Protein AF-A0A7H8HE01-F1 (afdb_monomer_lite)

pLDDT: mean 77.49, std 19.47, range [33.34, 96.06]

Foldseek 3Di:
DDDDDPPCPPPPDDQPPPDLWDWDDDPVWTWIWHADPVVRKIKIWTQALVDAPPVSPGGTDMAIAHCDLPDPRDD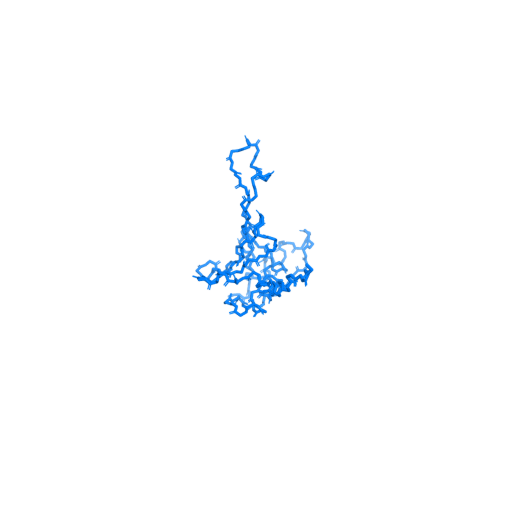LPVLQVSQVVSVVVVGDHDDRHDDDPPDVVCSVVVVVVVVVVD

Radius of gyration: 19.96 Å; chains: 1; bounding box: 54×37×64 Å

Structure (mmCIF, N/CA/C/O backbone):
data_AF-A0A7H8HE01-F1
#
_entry.id   AF-A0A7H8HE01-F1
#
loop_
_atom_site.group_PDB
_atom_site.id
_atom_site.type_symbol
_atom_site.label_atom_id
_atom_site.label_alt_id
_atom_site.label_comp_id
_atom_site.label_asym_id
_atom_site.label_entity_id
_atom_site.label_seq_id
_atom_site.pdbx_PDB_ins_code
_atom_site.Cartn_x
_atom_site.Cartn_y
_atom_site.Cartn_z
_atom_site.occupancy
_atom_site.B_iso_or_equiv
_atom_site.auth_seq_id
_atom_site.auth_comp_id
_atom_site.auth_asym_id
_atom_site.auth_atom_id
_atom_site.pdbx_PDB_model_num
ATOM 1 N N . MET A 1 1 ? -31.682 -23.340 40.918 1.00 36.28 1 MET A N 1
ATOM 2 C CA . MET A 1 1 ? -31.267 -24.336 39.910 1.00 36.28 1 MET A CA 1
ATOM 3 C C . MET A 1 1 ? -31.553 -23.692 38.560 1.00 36.28 1 MET A C 1
ATOM 5 O O . MET A 1 1 ? -32.718 -23.498 38.263 1.00 36.28 1 MET A O 1
ATOM 9 N N . THR A 1 2 ? -30.578 -22.937 38.033 1.00 34.09 2 THR A N 1
ATOM 10 C CA . THR A 1 2 ? -29.663 -23.327 36.921 1.00 34.09 2 THR A CA 1
ATOM 11 C C . THR A 1 2 ? -30.389 -23.329 35.576 1.00 34.09 2 THR A C 1
ATOM 13 O O . THR A 1 2 ? -31.384 -24.024 35.465 1.00 34.09 2 THR A O 1
ATOM 16 N N . ALA A 1 3 ? -29.956 -22.650 34.519 1.00 33.34 3 ALA A N 1
ATOM 17 C CA . ALA A 1 3 ? -28.895 -21.676 34.296 1.00 33.34 3 ALA A CA 1
ATOM 18 C C . ALA A 1 3 ? -29.248 -20.933 32.988 1.00 33.34 3 ALA A C 1
ATOM 20 O O . ALA A 1 3 ? -30.027 -21.431 32.181 1.00 33.34 3 ALA A O 1
ATOM 21 N N . VAL A 1 4 ? -28.691 -19.735 32.861 1.00 44.31 4 VAL A N 1
ATOM 22 C CA . VAL A 1 4 ? -28.495 -18.936 31.647 1.00 44.31 4 VAL A CA 1
ATOM 23 C C . VAL A 1 4 ? -28.088 -19.767 30.423 1.00 44.31 4 VAL A C 1
ATOM 25 O O . VAL A 1 4 ? -27.186 -20.594 30.518 1.00 44.31 4 VAL A O 1
ATOM 28 N N . GLU A 1 5 ? -28.702 -19.480 29.278 1.00 41.84 5 GLU A N 1
ATOM 29 C CA . GLU A 1 5 ? -28.135 -19.772 27.959 1.00 41.84 5 GLU A CA 1
ATOM 30 C C . GLU A 1 5 ? -28.032 -18.440 27.210 1.00 41.84 5 GLU A C 1
ATOM 32 O O . GLU A 1 5 ? -28.936 -18.009 26.495 1.00 41.84 5 GLU A O 1
ATOM 37 N N . ASP A 1 6 ? -26.930 -17.747 27.498 1.00 43.81 6 ASP A N 1
ATOM 38 C CA . ASP A 1 6 ? -26.328 -16.733 26.646 1.00 43.81 6 ASP A CA 1
ATOM 39 C C . ASP A 1 6 ? -25.910 -17.407 25.329 1.00 43.81 6 ASP A C 1
ATOM 41 O O . ASP A 1 6 ? -24.876 -18.074 25.278 1.00 43.81 6 ASP A O 1
ATOM 45 N N . ASP A 1 7 ? -26.690 -17.241 24.259 1.00 39.00 7 ASP A N 1
ATOM 46 C CA . ASP A 1 7 ? -26.149 -17.379 22.903 1.00 39.00 7 ASP A CA 1
ATOM 47 C C . ASP A 1 7 ? -25.670 -15.995 22.459 1.00 39.00 7 ASP A C 1
ATOM 49 O O . ASP A 1 7 ? -26.330 -15.244 21.739 1.00 39.00 7 ASP A O 1
ATOM 53 N N . ASP A 1 8 ? -24.513 -15.642 23.016 1.00 35.75 8 ASP A N 1
ATOM 54 C CA . ASP A 1 8 ? -23.621 -14.596 22.541 1.00 35.75 8 ASP A CA 1
ATOM 55 C C . ASP A 1 8 ? -23.105 -15.039 21.166 1.00 35.75 8 ASP A C 1
ATOM 57 O O . ASP A 1 8 ? -22.010 -15.588 21.008 1.00 35.75 8 ASP A O 1
ATOM 61 N N . THR A 1 9 ? -23.943 -14.870 20.139 1.00 39.41 9 THR A N 1
ATOM 62 C CA . THR A 1 9 ? -23.479 -14.924 18.760 1.00 39.41 9 THR A CA 1
ATOM 63 C C . THR A 1 9 ? -22.665 -13.653 18.532 1.00 39.41 9 THR A C 1
ATOM 65 O O . THR A 1 9 ? -23.171 -12.641 18.045 1.00 39.41 9 THR A O 1
ATOM 68 N N . LEU A 1 10 ? -21.397 -13.709 18.951 1.00 34.50 10 LEU A N 1
ATOM 69 C CA . LEU A 1 10 ? -20.363 -12.711 18.721 1.00 34.50 10 LEU A CA 1
ATOM 70 C C . LEU A 1 10 ? -20.445 -12.246 17.269 1.00 34.50 10 LEU A C 1
ATOM 72 O O . LEU A 1 10 ? -19.985 -12.921 16.340 1.00 34.50 10 LEU A O 1
ATOM 76 N N . ALA A 1 11 ? -21.052 -11.075 17.088 1.00 33.59 11 ALA A N 1
ATOM 77 C CA . ALA A 1 11 ? -20.992 -10.308 15.867 1.00 33.59 11 ALA A CA 1
ATOM 78 C C . ALA A 1 11 ? -19.509 -10.061 15.585 1.00 33.59 11 ALA A C 1
ATOM 80 O O . ALA A 1 11 ? -18.886 -9.161 16.144 1.00 33.59 11 ALA A O 1
ATOM 81 N N . THR A 1 12 ? -18.935 -10.926 14.749 1.00 39.25 12 THR A N 1
ATOM 82 C CA . THR A 1 12 ? -17.607 -10.756 14.172 1.00 39.25 12 THR A CA 1
ATOM 83 C C . THR A 1 12 ? -17.584 -9.355 13.577 1.00 39.25 12 THR A C 1
ATOM 85 O O . THR A 1 12 ? -18.407 -9.059 12.710 1.00 39.25 12 THR A O 1
ATOM 88 N N . GLY A 1 13 ? -16.720 -8.509 14.149 1.00 35.81 13 GLY A N 1
ATOM 89 C CA . GLY A 1 13 ? -16.659 -7.055 14.012 1.00 35.81 13 GLY A CA 1
ATOM 90 C C . GLY A 1 13 ? -17.399 -6.511 12.800 1.00 35.81 13 GLY A C 1
ATOM 91 O O . GLY A 1 13 ? -16.954 -6.671 11.663 1.00 35.81 13 GLY A O 1
ATOM 92 N N . ALA A 1 14 ? -18.537 -5.867 13.063 1.00 38.09 14 ALA A N 1
ATOM 93 C CA . ALA A 1 14 ? -19.281 -5.111 12.074 1.00 38.09 14 ALA A CA 1
ATOM 94 C C . ALA A 1 14 ? -18.306 -4.182 11.343 1.00 38.09 14 ALA A C 1
ATOM 96 O O . ALA A 1 14 ? -17.806 -3.210 11.910 1.00 38.09 14 ALA A O 1
ATOM 97 N N . ALA A 1 15 ? -18.010 -4.525 10.090 1.00 46.41 15 ALA A N 1
ATOM 98 C CA . ALA A 1 15 ? -17.150 -3.758 9.216 1.00 46.41 15 ALA A CA 1
ATOM 99 C C . ALA A 1 15 ? -17.745 -2.352 9.059 1.00 46.41 15 ALA A C 1
ATOM 101 O O . ALA A 1 15 ? -18.631 -2.126 8.231 1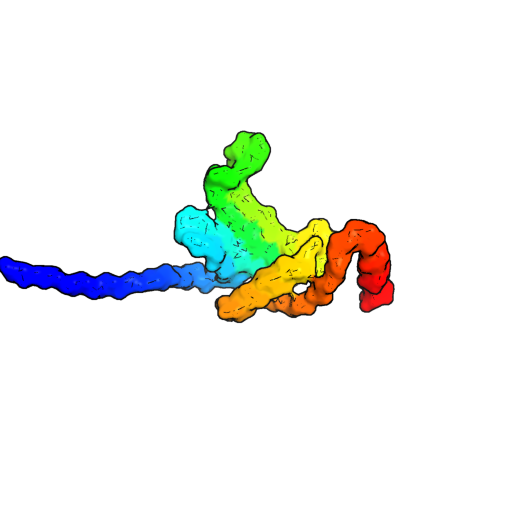.00 46.41 15 ALA A O 1
ATOM 102 N N . MET A 1 16 ? -17.270 -1.406 9.872 1.00 41.91 16 MET A N 1
ATOM 103 C CA . MET A 1 16 ? -17.539 0.027 9.764 1.00 41.91 16 MET A CA 1
ATOM 104 C C . MET A 1 16 ? -16.934 0.539 8.451 1.00 41.91 16 MET A C 1
ATOM 106 O O . MET A 1 16 ? -15.901 1.199 8.434 1.00 41.91 16 MET A O 1
ATOM 110 N N . THR A 1 17 ? -17.535 0.186 7.315 1.00 52.81 17 THR A N 1
ATOM 111 C CA . THR A 1 17 ? -16.991 0.499 5.990 1.00 52.81 17 THR A CA 1
ATOM 112 C C . THR A 1 17 ? -17.783 1.618 5.339 1.00 52.81 17 THR A C 1
ATOM 114 O O . THR A 1 17 ? -18.378 1.460 4.279 1.00 52.81 17 THR A O 1
ATOM 117 N N . THR A 1 18 ? -17.751 2.788 5.972 1.00 55.56 18 THR A N 1
ATOM 118 C CA . THR A 1 18 ? -18.314 4.037 5.431 1.00 55.56 18 THR A CA 1
ATOM 119 C C . THR A 1 18 ? -17.301 4.793 4.552 1.00 55.56 18 THR A C 1
ATOM 121 O O . THR A 1 18 ? -17.407 6.002 4.374 1.00 55.56 18 THR A O 1
ATOM 124 N N . GLY A 1 19 ? -16.288 4.104 4.008 1.00 65.06 19 GLY A N 1
ATOM 125 C CA . GLY A 1 19 ? -15.256 4.692 3.147 1.00 65.06 19 GLY A CA 1
ATOM 126 C C . GLY A 1 19 ? -14.605 3.691 2.183 1.00 65.06 19 GLY A C 1
ATOM 127 O O . GLY A 1 19 ? -14.763 2.471 2.317 1.00 65.06 19 GLY A O 1
ATOM 128 N N . ASN A 1 20 ? -13.863 4.210 1.195 1.00 86.00 20 ASN A N 1
ATOM 129 C CA . ASN A 1 20 ? -13.092 3.420 0.223 1.00 86.00 20 ASN A CA 1
ATOM 130 C C . ASN A 1 20 ? -11.772 2.900 0.827 1.00 86.00 20 ASN A C 1
ATOM 132 O O . ASN A 1 20 ? -10.697 3.085 0.268 1.00 86.00 20 ASN A O 1
ATOM 136 N N . TYR A 1 21 ? -11.848 2.301 2.013 1.00 90.69 21 TYR A N 1
ATOM 137 C CA . TYR A 1 21 ? -10.707 1.725 2.711 1.00 90.69 21 TYR A CA 1
ATOM 138 C C . TYR A 1 21 ? -11.066 0.368 3.315 1.00 90.69 21 TYR A C 1
ATOM 140 O O . TYR A 1 21 ? -12.240 0.020 3.459 1.00 90.69 21 TYR A O 1
ATOM 148 N N . VAL A 1 22 ? -10.034 -0.392 3.662 1.00 91.50 22 VAL A N 1
ATOM 149 C CA . VAL A 1 22 ? -10.106 -1.665 4.380 1.00 91.50 22 VAL A CA 1
ATOM 150 C C . VAL A 1 22 ? -9.303 -1.539 5.667 1.00 91.50 22 VAL A C 1
ATOM 152 O O . VAL A 1 22 ? -8.247 -0.906 5.674 1.00 91.50 22 VAL A O 1
ATOM 155 N N . ILE A 1 23 ? -9.789 -2.162 6.736 1.00 91.06 23 ILE A N 1
ATOM 156 C CA . ILE A 1 23 ? -9.035 -2.341 7.976 1.00 91.06 23 ILE A CA 1
ATOM 157 C C . ILE A 1 23 ? -8.346 -3.708 7.932 1.00 91.06 23 ILE A C 1
ATOM 159 O O . ILE A 1 23 ? -8.961 -4.721 7.605 1.00 91.06 23 ILE A O 1
ATOM 163 N N . LEU A 1 24 ? -7.052 -3.726 8.225 1.00 85.88 24 LEU A N 1
ATOM 164 C CA . LEU A 1 24 ? -6.234 -4.917 8.410 1.00 85.88 24 LEU A CA 1
ATOM 165 C C . LEU A 1 24 ? -5.732 -4.939 9.860 1.00 85.88 24 LEU A C 1
ATOM 167 O O . LEU A 1 24 ? -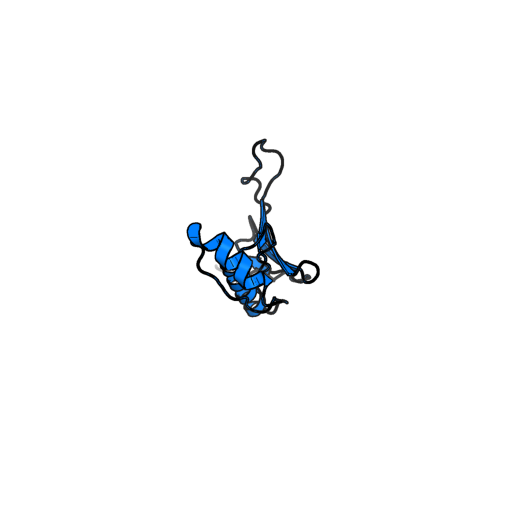5.264 -3.920 10.361 1.00 85.88 24 LEU A O 1
ATOM 171 N N . GLY A 1 25 ? -5.766 -6.103 10.506 1.00 79.50 25 GLY A N 1
ATOM 172 C CA . GLY A 1 25 ? -5.297 -6.273 11.885 1.00 79.50 25 GLY A CA 1
ATOM 173 C C . GLY A 1 25 ? -6.436 -6.375 12.896 1.00 79.50 25 GLY A C 1
ATOM 174 O O . GLY A 1 25 ? -7.573 -6.654 12.522 1.00 79.50 25 GLY A O 1
ATOM 175 N N . ASP A 1 26 ? -6.097 -6.212 14.173 1.00 77.56 26 ASP A N 1
ATOM 176 C CA . ASP A 1 26 ? -7.057 -6.227 15.276 1.00 77.56 26 ASP A CA 1
ATOM 177 C C . ASP A 1 26 ? -7.661 -4.835 15.535 1.00 77.56 26 ASP A C 1
ATOM 179 O O . ASP A 1 26 ? -7.186 -3.815 15.028 1.00 77.56 26 ASP A O 1
ATOM 183 N N . ASP A 1 27 ? -8.705 -4.796 16.364 1.00 75.31 27 ASP A N 1
ATOM 184 C CA . ASP A 1 27 ? -9.380 -3.551 16.749 1.00 75.31 27 ASP A CA 1
ATOM 185 C C . ASP A 1 27 ? -8.505 -2.635 17.618 1.00 75.31 27 ASP A C 1
ATOM 187 O O . ASP A 1 27 ? -8.810 -1.455 17.793 1.00 75.31 27 ASP A O 1
ATOM 191 N N . ARG A 1 28 ? -7.414 -3.159 18.190 1.00 78.75 28 ARG A N 1
ATOM 192 C CA . ARG A 1 28 ? -6.569 -2.416 19.127 1.00 78.75 28 ARG A CA 1
ATOM 193 C C . ARG A 1 28 ? -5.634 -1.467 18.387 1.00 78.75 28 ARG A C 1
ATOM 195 O O . ARG A 1 28 ? -5.443 -0.337 18.838 1.00 78.75 28 ARG A O 1
ATOM 202 N N . HIS A 1 29 ? -5.070 -1.909 17.264 1.00 79.88 29 HIS A N 1
ATOM 203 C CA . HIS A 1 29 ? -4.172 -1.115 16.425 1.00 79.88 29 HIS A CA 1
ATOM 204 C C . HIS A 1 29 ? -4.467 -1.346 14.933 1.00 79.88 29 HIS A C 1
ATOM 206 O O . HIS A 1 29 ? -3.664 -1.967 14.229 1.00 79.88 29 HIS A O 1
ATOM 212 N N . PRO A 1 30 ? -5.611 -0.842 14.434 1.00 86.75 30 PRO A N 1
ATOM 213 C CA . PRO A 1 30 ? -6.038 -1.094 13.068 1.00 86.75 30 PRO A CA 1
ATOM 214 C C . PRO A 1 30 ? -5.086 -0.450 12.060 1.00 86.75 30 PRO A C 1
ATOM 216 O O . PRO A 1 30 ? -4.648 0.696 12.211 1.00 86.75 30 PRO A O 1
ATOM 219 N N . VAL A 1 31 ? -4.808 -1.188 10.989 1.00 90.88 31 VAL A N 1
ATOM 220 C CA . VAL A 1 31 ? -4.089 -0.693 9.821 1.00 90.88 31 VAL A CA 1
ATOM 221 C C . VAL A 1 31 ? -5.096 -0.377 8.726 1.00 90.88 31 VAL A C 1
ATOM 223 O O . VAL A 1 31 ? -5.751 -1.265 8.188 1.00 90.88 31 VAL A O 1
ATOM 226 N N . THR A 1 32 ? -5.195 0.891 8.354 1.00 93.25 32 THR A N 1
ATOM 227 C CA . THR A 1 32 ? -6.094 1.347 7.294 1.00 93.25 32 THR A CA 1
ATOM 228 C C . THR A 1 32 ? -5.380 1.317 5.951 1.00 93.25 32 THR A C 1
ATOM 230 O O . THR A 1 32 ? -4.297 1.888 5.806 1.00 93.25 32 THR A O 1
ATOM 233 N N . ILE A 1 33 ? -6.002 0.684 4.957 1.00 94.75 33 ILE A N 1
ATOM 234 C CA . ILE A 1 33 ? -5.471 0.528 3.600 1.00 94.75 33 ILE A CA 1
ATOM 235 C C . ILE A 1 33 ? -6.482 1.082 2.603 1.00 94.75 33 ILE A C 1
ATOM 237 O O . ILE A 1 33 ? -7.651 0.707 2.643 1.00 94.75 33 ILE A O 1
ATOM 241 N N . TRP A 1 34 ? -6.046 1.940 1.684 1.00 95.56 34 TRP A N 1
ATOM 242 C CA . TRP A 1 34 ? -6.905 2.453 0.616 1.00 95.56 34 TRP A CA 1
ATOM 243 C C . TRP A 1 34 ? -6.128 2.763 -0.654 1.00 95.56 34 TRP A C 1
ATOM 245 O O . TRP A 1 34 ? -4.922 3.016 -0.613 1.00 95.56 34 TRP A O 1
ATOM 255 N N . TYR A 1 35 ? -6.845 2.762 -1.774 1.00 95.81 35 TYR A N 1
ATOM 256 C CA . TYR A 1 35 ? -6.346 3.243 -3.052 1.00 95.81 35 TYR A CA 1
ATOM 257 C C . TYR A 1 35 ? -6.799 4.687 -3.283 1.00 95.81 35 TYR A C 1
ATOM 259 O O . TYR A 1 35 ? -7.972 5.013 -3.103 1.00 95.81 35 TYR A O 1
ATOM 267 N N . ASP A 1 36 ? -5.855 5.544 -3.654 1.00 93.44 36 ASP A N 1
ATOM 268 C CA . ASP A 1 36 ? -6.076 6.928 -4.053 1.00 93.44 36 ASP A CA 1
ATOM 269 C C . ASP A 1 36 ? -5.899 7.038 -5.572 1.00 93.44 36 ASP A C 1
ATOM 271 O O . ASP A 1 36 ? -4.782 6.959 -6.085 1.00 93.44 36 ASP A O 1
ATOM 275 N N . GLU A 1 37 ? -7.015 7.208 -6.282 1.00 91.75 37 GLU A N 1
ATOM 276 C CA . GLU A 1 37 ? -7.058 7.348 -7.742 1.00 91.75 37 GLU A CA 1
ATOM 277 C C . GLU A 1 37 ? -6.394 8.640 -8.234 1.00 91.75 37 GLU A C 1
ATOM 279 O O . GLU A 1 37 ? -5.864 8.666 -9.339 1.00 91.75 37 GLU A O 1
ATOM 284 N N . GLY A 1 38 ? -6.371 9.703 -7.421 1.00 89.62 38 GLY A N 1
ATOM 285 C CA . GLY A 1 38 ? -5.779 10.984 -7.812 1.00 89.62 38 GLY A CA 1
ATOM 286 C C . GLY A 1 38 ? -4.251 10.958 -7.835 1.00 89.62 38 GLY A C 1
ATOM 287 O O . GLY A 1 38 ? -3.629 11.735 -8.555 1.00 89.62 38 GLY A O 1
ATOM 288 N N . THR A 1 39 ? -3.643 10.066 -7.051 1.00 90.06 39 THR A N 1
ATOM 289 C CA . THR A 1 39 ? -2.182 9.881 -6.994 1.00 90.06 39 THR A CA 1
ATOM 290 C C . THR A 1 39 ? -1.722 8.519 -7.511 1.00 90.06 39 THR A C 1
ATOM 292 O O . THR A 1 39 ? -0.527 8.219 -7.454 1.00 90.06 39 THR A O 1
ATOM 295 N N . GLU A 1 40 ? -2.661 7.688 -7.970 1.00 92.88 40 GLU A N 1
ATOM 296 C CA . GLU A 1 40 ? -2.456 6.288 -8.357 1.00 92.88 40 GLU A CA 1
ATOM 297 C C . GLU A 1 40 ? -1.611 5.516 -7.334 1.00 92.88 40 GLU A C 1
ATOM 299 O O . GLU A 1 40 ? -0.688 4.766 -7.663 1.00 92.88 40 GLU A O 1
ATOM 304 N N . SER A 1 41 ? -1.906 5.726 -6.049 1.00 94.88 41 SER A N 1
ATOM 305 C CA . SER A 1 41 ? -1.116 5.173 -4.952 1.00 94.88 41 SER A CA 1
ATOM 306 C C . SER A 1 41 ? -1.973 4.419 -3.950 1.00 94.88 41 SER A C 1
ATOM 308 O O . SER A 1 41 ? -3.126 4.757 -3.688 1.00 94.88 41 SER A O 1
ATOM 310 N N . ILE A 1 42 ? -1.398 3.376 -3.359 1.00 95.88 42 ILE A N 1
ATOM 311 C CA . ILE A 1 42 ? -2.004 2.684 -2.226 1.00 95.88 42 ILE A CA 1
ATOM 312 C C . ILE A 1 42 ? -1.359 3.214 -0.953 1.00 95.88 42 ILE A C 1
ATOM 314 O O . ILE A 1 42 ? -0.142 3.130 -0.785 1.00 95.88 42 ILE A O 1
ATOM 318 N N . SER A 1 43 ? -2.177 3.743 -0.048 1.00 95.62 43 SER A N 1
ATOM 319 C CA . SER A 1 43 ? -1.746 4.180 1.277 1.00 95.62 43 SER A CA 1
ATOM 320 C C . SER A 1 43 ? -2.032 3.099 2.315 1.00 95.62 43 SER A C 1
ATOM 322 O O . SER A 1 43 ? -3.091 2.474 2.299 1.00 95.62 43 SER A O 1
ATOM 324 N N . LEU A 1 44 ? -1.088 2.924 3.235 1.00 94.38 44 LEU A N 1
ATOM 325 C CA . LEU A 1 44 ? -1.206 2.091 4.421 1.00 94.38 44 LEU A CA 1
ATOM 326 C C . LEU A 1 44 ? -0.838 2.944 5.638 1.00 94.38 44 LEU A C 1
ATOM 328 O O . LEU A 1 44 ? 0.257 3.508 5.682 1.00 94.38 44 LEU A O 1
ATOM 332 N N . THR A 1 45 ? -1.742 3.044 6.609 1.00 92.69 45 THR A N 1
ATOM 333 C CA . THR A 1 45 ? -1.553 3.851 7.822 1.00 92.69 45 THR A CA 1
ATOM 334 C C . THR A 1 45 ? -1.884 3.032 9.058 1.00 92.69 45 THR A C 1
ATOM 336 O O . THR A 1 45 ? -2.892 2.334 9.077 1.00 92.69 45 THR A O 1
ATOM 339 N N . CYS A 1 46 ? -1.072 3.161 10.100 1.00 90.19 46 CYS A N 1
ATOM 340 C CA . CYS A 1 46 ? -1.338 2.637 11.437 1.00 90.19 46 CYS A CA 1
ATOM 341 C C . CYS A 1 46 ? -1.220 3.780 12.445 1.00 90.19 46 CYS A C 1
ATOM 343 O O . CYS A 1 46 ? -0.343 4.626 12.286 1.00 90.19 46 CYS A O 1
ATOM 345 N N . SER A 1 47 ? -2.059 3.781 13.479 1.00 84.62 47 SER A N 1
ATOM 346 C CA . SER A 1 47 ? -2.061 4.797 14.546 1.00 84.62 47 SER A CA 1
ATOM 347 C C . SER A 1 47 ? -1.572 4.246 15.894 1.00 84.62 47 SER A C 1
ATOM 349 O O . SER A 1 47 ? -1.938 4.772 16.942 1.00 84.62 47 SER A O 1
ATOM 351 N N . ASP A 1 48 ? -0.792 3.159 15.890 1.00 85.50 48 ASP A N 1
ATOM 352 C CA . ASP A 1 48 ? -0.255 2.552 17.114 1.00 85.50 48 ASP A CA 1
ATOM 353 C C . ASP A 1 48 ? 0.680 3.536 17.851 1.00 85.50 48 ASP A C 1
ATOM 355 O O . ASP A 1 48 ? 1.700 3.933 17.285 1.00 85.50 48 ASP A O 1
ATOM 359 N N . PRO A 1 49 ? 0.381 3.913 19.110 1.00 83.81 49 PRO A N 1
ATOM 360 C CA . PRO A 1 49 ? 1.185 4.869 19.871 1.00 83.81 49 PRO A CA 1
ATOM 361 C C . PRO A 1 49 ? 2.558 4.328 20.288 1.00 83.81 49 PRO A C 1
ATOM 363 O O . PRO A 1 49 ? 3.392 5.095 20.756 1.00 83.81 49 PRO A O 1
ATOM 366 N N . ARG A 1 50 ? 2.808 3.020 20.146 1.00 86.31 50 ARG A N 1
ATOM 367 C CA . ARG A 1 50 ? 4.131 2.413 20.375 1.00 86.31 50 ARG A CA 1
ATOM 368 C C . ARG A 1 50 ? 5.089 2.661 19.215 1.00 86.31 50 ARG A C 1
ATOM 370 O O . ARG A 1 50 ? 6.291 2.472 19.369 1.00 86.31 50 ARG A O 1
ATOM 377 N N . LEU A 1 51 ? 4.551 3.015 18.052 1.00 85.38 51 LEU A N 1
ATOM 378 C CA . LEU A 1 51 ? 5.321 3.390 16.881 1.00 85.38 51 LEU A CA 1
ATOM 379 C C . LEU A 1 51 ? 5.379 4.908 16.876 1.00 85.38 51 LEU A C 1
ATOM 381 O O . LEU A 1 51 ? 4.367 5.554 16.649 1.00 85.38 51 LEU A O 1
ATOM 385 N N . THR A 1 52 ? 6.536 5.472 17.177 1.00 87.88 52 THR A N 1
ATOM 386 C CA . THR A 1 52 ? 6.740 6.919 17.170 1.00 87.88 52 THR A CA 1
ATOM 387 C C . THR A 1 52 ? 7.873 7.283 16.227 1.00 87.88 52 THR A C 1
ATOM 389 O O . THR A 1 52 ? 8.681 6.429 15.853 1.00 87.88 52 THR A O 1
ATOM 392 N N . ASP A 1 53 ? 7.940 8.557 15.855 1.00 83.75 53 ASP A N 1
ATOM 393 C CA . ASP A 1 53 ? 9.129 9.123 15.219 1.00 83.75 53 ASP A CA 1
ATOM 394 C C . ASP A 1 53 ? 10.354 9.118 16.157 1.00 83.75 53 ASP A C 1
ATOM 396 O O . ASP A 1 53 ? 10.288 8.679 17.312 1.00 83.75 53 ASP A O 1
ATOM 400 N N . GLU A 1 54 ? 11.490 9.602 15.650 1.00 83.69 54 GLU A N 1
ATOM 401 C CA . GLU A 1 54 ? 12.765 9.674 16.369 1.00 83.69 54 GLU A CA 1
ATOM 402 C C . GLU A 1 54 ? 12.715 10.491 17.670 1.00 83.69 54 GLU A C 1
ATOM 404 O O . GLU A 1 54 ? 13.568 10.298 18.538 1.00 83.69 54 GLU A O 1
ATOM 409 N N . ASN A 1 55 ? 11.716 11.366 17.821 1.00 86.25 55 ASN A N 1
ATOM 410 C CA . ASN A 1 55 ? 11.538 12.232 18.984 1.00 86.25 55 ASN A CA 1
ATOM 411 C C . ASN A 1 55 ? 10.431 11.731 19.927 1.00 86.25 55 ASN A C 1
ATOM 413 O O . ASN A 1 55 ? 10.253 12.286 21.010 1.00 86.25 55 ASN A O 1
ATOM 417 N N . GLY A 1 56 ? 9.697 10.679 19.552 1.00 80.88 56 GLY A N 1
ATOM 418 C CA . GLY A 1 56 ? 8.572 10.174 20.335 1.00 80.88 56 GLY A CA 1
ATOM 419 C C . GLY A 1 56 ? 7.269 10.960 20.148 1.00 80.88 56 GLY A C 1
ATOM 420 O O . GLY A 1 56 ? 6.324 10.740 20.903 1.00 80.88 56 GLY A O 1
ATOM 421 N N . GLU A 1 57 ? 7.203 11.889 19.191 1.00 79.31 57 GLU A N 1
ATOM 422 C CA . GLU A 1 57 ? 6.155 12.917 19.148 1.00 79.31 57 GLU A CA 1
ATOM 423 C C . GLU A 1 57 ? 4.969 12.517 18.271 1.00 79.31 57 GLU A C 1
ATOM 425 O O . GLU A 1 57 ? 3.810 12.731 18.642 1.00 79.31 57 GLU A O 1
ATOM 430 N N . LYS A 1 58 ? 5.235 11.921 17.106 1.00 79.31 58 LYS A N 1
ATOM 431 C CA . LYS A 1 58 ? 4.189 11.528 16.163 1.00 79.31 58 LYS A CA 1
ATOM 432 C C . LYS A 1 58 ? 3.900 10.027 16.238 1.00 79.31 58 LYS A C 1
ATOM 434 O O . LYS A 1 58 ? 4.726 9.243 15.772 1.00 79.31 58 LYS A O 1
ATOM 439 N N . PRO A 1 59 ? 2.734 9.612 16.768 1.00 80.94 59 PRO A N 1
ATOM 440 C CA . PRO A 1 59 ? 2.368 8.207 16.820 1.00 80.94 59 PRO A CA 1
ATOM 441 C C . PRO A 1 59 ? 1.974 7.669 15.442 1.00 80.94 59 PRO A C 1
ATOM 443 O O . PRO A 1 59 ? 1.420 8.381 14.595 1.00 80.94 59 PRO A O 1
ATOM 446 N N . GLY A 1 60 ? 2.185 6.372 15.265 1.00 86.50 60 GLY A N 1
ATOM 447 C CA . GLY A 1 60 ? 1.843 5.628 14.074 1.00 86.50 60 GLY A CA 1
ATOM 448 C C . GLY A 1 60 ? 2.866 5.727 12.947 1.00 86.50 60 GLY A C 1
ATOM 449 O O . GLY A 1 60 ? 3.975 6.238 13.079 1.00 86.50 60 GLY A O 1
ATOM 450 N N . PHE A 1 61 ? 2.467 5.218 11.788 1.00 88.44 61 PHE A N 1
ATOM 451 C CA . PHE A 1 61 ? 3.233 5.354 10.559 1.00 88.44 61 PHE A CA 1
ATOM 452 C C . PHE A 1 61 ? 2.306 5.418 9.355 1.00 88.44 61 PHE A C 1
ATOM 454 O O . PHE A 1 61 ? 1.163 4.956 9.387 1.00 88.44 61 PHE A O 1
ATOM 461 N N . ARG A 1 62 ? 2.832 5.962 8.260 1.00 91.00 62 ARG A N 1
ATOM 462 C CA . ARG A 1 62 ? 2.178 5.948 6.958 1.00 91.00 62 ARG A CA 1
ATOM 463 C C . ARG A 1 62 ? 3.191 5.573 5.894 1.00 91.00 62 ARG A C 1
ATOM 465 O O . ARG A 1 62 ? 4.253 6.180 5.818 1.00 91.00 62 ARG A O 1
ATOM 472 N N . VAL A 1 63 ? 2.831 4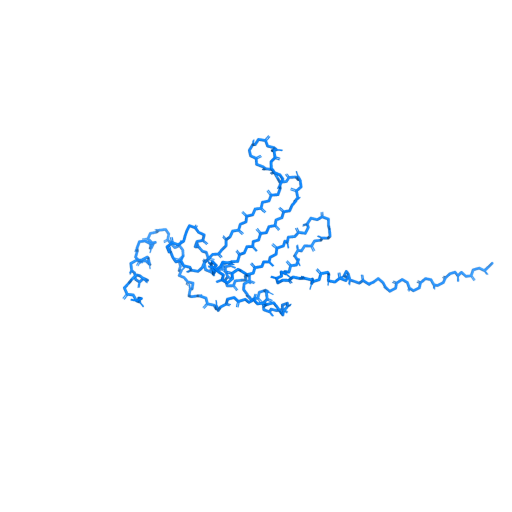.614 5.054 1.00 93.62 63 VAL A N 1
ATOM 473 C CA . VAL A 1 63 ? 3.607 4.226 3.875 1.00 93.62 63 VAL A CA 1
ATOM 474 C C . VAL A 1 63 ? 2.711 4.323 2.651 1.00 93.62 63 VAL A C 1
ATOM 476 O O . VAL A 1 63 ? 1.520 4.009 2.709 1.00 93.62 63 VAL A O 1
ATOM 479 N N . ARG A 1 64 ? 3.283 4.781 1.540 1.00 95.31 64 ARG A N 1
ATOM 480 C CA . ARG A 1 64 ? 2.635 4.778 0.232 1.00 95.31 64 ARG A CA 1
ATOM 481 C C . ARG A 1 64 ? 3.362 3.819 -0.692 1.00 95.31 64 ARG A C 1
ATOM 483 O O . ARG A 1 64 ? 4.570 3.629 -0.589 1.00 95.31 64 ARG A O 1
ATOM 490 N N . PHE A 1 65 ? 2.601 3.211 -1.588 1.00 95.06 65 PHE A N 1
ATOM 491 C CA . PHE A 1 65 ? 3.121 2.361 -2.644 1.00 95.06 65 PHE A CA 1
ATOM 492 C C . PHE A 1 65 ? 2.568 2.846 -3.973 1.00 95.06 65 PHE A C 1
ATOM 494 O O . PHE A 1 65 ? 1.365 3.074 -4.097 1.00 95.06 65 PHE A O 1
ATOM 501 N N . ASN A 1 66 ? 3.443 2.974 -4.961 1.00 93.44 66 ASN A N 1
ATOM 502 C CA . ASN A 1 66 ? 3.091 3.385 -6.311 1.00 93.44 66 ASN A CA 1
ATOM 503 C C . ASN A 1 66 ? 3.726 2.427 -7.338 1.00 93.44 66 ASN A C 1
ATOM 505 O O . ASN A 1 66 ? 4.739 1.773 -7.059 1.00 93.44 66 ASN A O 1
ATOM 509 N N . ALA A 1 67 ? 3.111 2.321 -8.512 1.00 91.88 67 ALA A N 1
ATOM 510 C CA . ALA A 1 67 ? 3.621 1.570 -9.655 1.00 91.88 67 ALA A CA 1
ATOM 511 C C . ALA A 1 67 ? 4.461 2.419 -10.623 1.00 91.88 67 ALA A C 1
ATOM 513 O O . ALA A 1 67 ? 5.170 1.855 -11.448 1.00 91.88 67 ALA A O 1
ATOM 514 N N . ASN A 1 68 ? 4.419 3.746 -10.518 1.00 87.88 68 ASN A N 1
ATOM 515 C CA . ASN A 1 68 ? 5.200 4.662 -11.336 1.00 87.88 68 ASN A CA 1
ATOM 516 C C . ASN A 1 68 ? 6.696 4.593 -10.950 1.00 87.88 68 ASN A C 1
ATOM 518 O O . ASN A 1 68 ? 7.033 4.946 -9.815 1.00 87.88 68 ASN A O 1
ATOM 522 N N . PRO A 1 69 ? 7.600 4.199 -11.869 1.00 85.06 69 PRO A N 1
ATOM 523 C CA . PRO A 1 69 ? 9.045 4.116 -11.625 1.00 85.06 69 PRO A CA 1
ATOM 524 C C . PRO A 1 69 ? 9.705 5.435 -11.220 1.00 85.06 69 PRO A C 1
ATOM 526 O O . PRO A 1 69 ? 10.729 5.421 -10.538 1.00 85.06 69 PRO A O 1
ATOM 529 N N . ALA A 1 70 ? 9.126 6.568 -11.624 1.00 83.25 70 ALA A N 1
ATOM 530 C CA . ALA A 1 70 ? 9.608 7.900 -11.271 1.00 83.25 70 ALA A CA 1
ATOM 531 C C . ALA A 1 70 ? 9.168 8.346 -9.863 1.00 83.25 70 ALA A C 1
ATOM 533 O O . ALA A 1 70 ? 9.655 9.356 -9.355 1.00 83.25 70 ALA A O 1
ATOM 534 N N . SER A 1 71 ? 8.252 7.616 -9.217 1.00 84.62 71 SER A N 1
ATOM 535 C CA . SER A 1 71 ? 7.787 7.938 -7.869 1.00 84.62 71 SER A CA 1
ATOM 536 C C . SER A 1 71 ? 8.808 7.526 -6.807 1.00 84.62 71 SER A C 1
ATOM 538 O O . SER A 1 71 ? 9.383 6.438 -6.856 1.00 84.62 71 SER A O 1
ATOM 540 N N . ALA A 1 72 ? 8.973 8.358 -5.775 1.00 87.19 72 ALA A N 1
ATOM 541 C CA . ALA A 1 72 ? 9.730 7.989 -4.576 1.00 87.19 72 ALA A CA 1
ATOM 542 C C . ALA A 1 72 ? 9.120 6.767 -3.857 1.00 87.19 72 ALA A C 1
ATOM 544 O O . ALA A 1 72 ? 9.835 6.003 -3.210 1.00 87.19 72 ALA A O 1
ATOM 545 N N . ASP A 1 73 ? 7.817 6.547 -4.044 1.00 90.44 73 ASP A N 1
ATOM 546 C CA . ASP A 1 73 ? 7.048 5.446 -3.465 1.00 90.44 73 ASP A CA 1
ATOM 547 C C . ASP A 1 73 ? 7.025 4.196 -4.374 1.00 90.44 73 ASP A C 1
ATOM 549 O O . ASP A 1 73 ? 6.212 3.287 -4.170 1.00 90.44 73 ASP A O 1
ATOM 553 N N . TYR A 1 74 ? 7.882 4.134 -5.408 1.00 89.69 74 TYR A N 1
ATOM 554 C CA . TYR A 1 74 ? 7.894 3.041 -6.384 1.00 89.69 74 TYR A CA 1
ATOM 555 C C . TYR A 1 74 ? 8.137 1.680 -5.720 1.00 89.69 74 TYR A C 1
ATOM 557 O O . TYR A 1 74 ? 9.233 1.356 -5.245 1.00 89.69 74 TYR A O 1
ATOM 565 N N . HIS A 1 75 ? 7.096 0.848 -5.697 1.00 91.69 75 HIS A N 1
ATOM 566 C CA . HIS A 1 75 ? 7.131 -0.486 -5.114 1.00 91.69 75 HIS A CA 1
ATOM 567 C C . HIS A 1 75 ? 6.051 -1.401 -5.734 1.00 91.69 75 HIS A C 1
ATOM 569 O O . HIS A 1 75 ? 5.142 -1.862 -5.030 1.00 91.69 75 HIS A O 1
ATOM 575 N N . PRO A 1 76 ? 6.175 -1.773 -7.022 1.00 91.69 76 PRO A N 1
ATOM 576 C CA . PRO A 1 76 ? 5.107 -2.428 -7.787 1.00 91.69 76 PRO A CA 1
ATOM 577 C C . PRO A 1 76 ? 4.676 -3.774 -7.185 1.00 91.69 76 PRO A C 1
ATOM 579 O O . PRO A 1 76 ? 3.502 -4.125 -7.198 1.00 91.69 76 PRO A O 1
ATOM 582 N N . ALA A 1 77 ? 5.594 -4.507 -6.543 1.00 92.19 77 ALA A N 1
ATOM 583 C CA . ALA A 1 77 ? 5.262 -5.766 -5.873 1.00 92.19 77 ALA A CA 1
ATOM 584 C C . ALA A 1 77 ? 4.281 -5.600 -4.690 1.00 92.19 77 ALA A C 1
ATOM 586 O O . ALA A 1 77 ? 3.354 -6.398 -4.540 1.00 92.19 77 ALA A O 1
ATOM 587 N N . ASN A 1 78 ? 4.468 -4.571 -3.851 1.00 94.12 78 ASN A N 1
ATOM 588 C CA . ASN A 1 78 ? 3.573 -4.308 -2.718 1.00 94.12 78 ASN A CA 1
ATOM 589 C C . ASN A 1 78 ? 2.309 -3.595 -3.192 1.00 94.12 78 ASN A C 1
ATOM 591 O O . ASN A 1 78 ? 1.231 -3.926 -2.709 1.00 94.12 78 ASN A O 1
ATOM 595 N N . PHE A 1 79 ? 2.429 -2.712 -4.186 1.00 94.69 79 PHE A N 1
ATOM 596 C CA . PHE A 1 79 ? 1.292 -2.120 -4.881 1.00 94.69 79 PHE A CA 1
ATOM 597 C C . PHE A 1 79 ? 0.333 -3.202 -5.407 1.00 94.69 79 PHE A C 1
ATOM 599 O O . PHE A 1 79 ? -0.830 -3.232 -5.020 1.00 94.69 79 PHE A O 1
ATOM 606 N N . ASN A 1 80 ? 0.827 -4.192 -6.159 1.00 95.75 80 ASN A N 1
ATOM 607 C CA . ASN A 1 80 ? -0.002 -5.296 -6.657 1.00 95.75 80 ASN A CA 1
ATOM 608 C C . ASN A 1 80 ? -0.539 -6.201 -5.541 1.00 95.75 80 ASN A C 1
ATOM 610 O O . ASN A 1 80 ? -1.653 -6.716 -5.636 1.00 95.75 80 ASN A O 1
ATOM 614 N N . ARG A 1 81 ? 0.244 -6.451 -4.479 1.00 95.50 81 ARG A N 1
ATOM 615 C CA . ARG A 1 81 ? -0.216 -7.255 -3.333 1.00 95.50 81 ARG A CA 1
ATOM 616 C C . ARG A 1 81 ? -1.406 -6.589 -2.643 1.00 95.50 81 ARG A C 1
ATOM 618 O O . ARG A 1 81 ? -2.418 -7.249 -2.428 1.00 95.50 81 ARG A O 1
ATOM 625 N N . LEU A 1 82 ? -1.292 -5.301 -2.333 1.00 95.25 82 LEU A N 1
ATOM 626 C CA . LEU A 1 82 ? -2.355 -4.554 -1.668 1.00 95.25 82 LEU A CA 1
ATOM 627 C C . LEU A 1 82 ? -3.527 -4.266 -2.610 1.00 95.25 82 LEU A C 1
ATOM 629 O O . LEU A 1 82 ? -4.669 -4.325 -2.174 1.00 95.25 82 LEU A O 1
ATOM 633 N N . GLY A 1 83 ? -3.275 -4.059 -3.904 1.00 95.69 83 GLY A N 1
ATOM 634 C CA . GLY A 1 83 ? -4.326 -3.942 -4.913 1.00 95.69 83 GLY A CA 1
ATOM 635 C C . GLY A 1 83 ? -5.194 -5.200 -4.971 1.00 95.69 83 GLY A C 1
ATOM 636 O O . GLY A 1 83 ? -6.416 -5.107 -4.908 1.00 95.69 83 GLY A O 1
ATOM 637 N N . ARG A 1 84 ? -4.584 -6.395 -4.987 1.00 96.06 84 ARG A N 1
ATOM 638 C CA . ARG A 1 84 ? -5.325 -7.667 -4.896 1.00 96.06 84 ARG A CA 1
ATOM 639 C C . ARG A 1 84 ? -6.127 -7.783 -3.601 1.00 96.06 84 ARG A C 1
ATOM 641 O O . ARG A 1 84 ? -7.281 -8.196 -3.655 1.00 96.06 84 ARG A O 1
ATOM 648 N N . TYR A 1 85 ? -5.542 -7.390 -2.470 1.00 94.12 85 TYR A N 1
ATOM 649 C CA . TYR A 1 85 ? -6.233 -7.392 -1.180 1.00 94.12 85 TYR A CA 1
ATOM 650 C C . TYR A 1 85 ? -7.468 -6.476 -1.187 1.00 94.12 85 TYR A C 1
ATOM 652 O O . TYR A 1 85 ? -8.550 -6.912 -0.811 1.00 94.12 85 TYR A O 1
ATOM 660 N N . LEU A 1 86 ? -7.350 -5.247 -1.701 1.00 94.50 86 LEU A N 1
ATOM 661 C CA . LEU A 1 86 ? -8.477 -4.316 -1.837 1.00 94.50 86 LEU A CA 1
ATOM 662 C C . LEU A 1 86 ? -9.595 -4.889 -2.726 1.00 94.50 86 LEU A C 1
ATOM 664 O O . LEU A 1 86 ? -10.761 -4.844 -2.334 1.00 94.50 86 LEU A O 1
ATOM 668 N N . ARG A 1 87 ? -9.251 -5.509 -3.869 1.00 94.81 87 ARG A N 1
ATOM 669 C CA . ARG A 1 87 ? -10.239 -6.165 -4.752 1.00 94.81 87 ARG A CA 1
ATOM 670 C C . ARG A 1 87 ? -10.980 -7.302 -4.052 1.00 94.81 87 ARG A C 1
ATOM 672 O O . ARG A 1 87 ? -12.191 -7.413 -4.198 1.00 94.81 87 ARG A O 1
ATOM 679 N N . GLN A 1 88 ? -10.273 -8.130 -3.279 1.00 94.06 88 GLN A N 1
ATOM 680 C CA . GLN A 1 88 ? -10.879 -9.234 -2.519 1.00 94.06 88 GLN A CA 1
ATOM 681 C C . GLN A 1 88 ? -11.899 -8.749 -1.481 1.00 94.06 88 GLN A C 1
ATOM 683 O O . GLN A 1 88 ? -12.829 -9.476 -1.155 1.00 94.06 88 GLN A O 1
ATOM 688 N N . GLN A 1 89 ? -11.746 -7.515 -1.000 1.00 92.75 89 GLN A N 1
ATOM 689 C CA . GLN A 1 89 ? -12.638 -6.869 -0.035 1.00 92.75 89 GLN A CA 1
ATOM 690 C C . GLN A 1 89 ? -13.717 -6.002 -0.711 1.00 92.75 89 GLN A C 1
ATOM 692 O O . GLN A 1 89 ? -14.397 -5.218 -0.049 1.00 92.75 89 GLN A O 1
ATOM 697 N N . GLY A 1 90 ? -13.857 -6.098 -2.039 1.00 92.44 90 GLY A N 1
ATOM 698 C CA . GLY A 1 90 ? -14.842 -5.340 -2.813 1.00 92.44 90 GLY A CA 1
ATOM 699 C C . GLY A 1 90 ? -14.572 -3.834 -2.877 1.00 92.44 90 GLY A C 1
ATOM 700 O O . GLY A 1 90 ? -15.506 -3.061 -3.086 1.00 92.44 90 GLY A O 1
ATOM 701 N N . LYS A 1 91 ? -13.325 -3.395 -2.662 1.00 92.56 91 LYS A N 1
ATOM 702 C CA . LYS A 1 91 ? -12.926 -1.981 -2.748 1.00 92.56 91 LYS A CA 1
ATOM 703 C C . LYS A 1 91 ? -12.312 -1.639 -4.096 1.00 92.56 91 LYS A C 1
ATOM 705 O O . LYS A 1 91 ? -11.794 -2.511 -4.798 1.00 92.56 91 LYS A O 1
ATOM 710 N N . THR A 1 92 ? -12.336 -0.348 -4.428 1.00 92.69 92 THR A N 1
ATOM 711 C CA . THR A 1 92 ? -11.638 0.171 -5.604 1.00 92.69 92 THR A CA 1
ATOM 712 C C . THR A 1 92 ? -10.148 -0.110 -5.466 1.00 92.69 92 THR A C 1
ATOM 714 O O . THR A 1 92 ? -9.554 0.061 -4.399 1.00 92.69 92 THR A O 1
ATOM 717 N N . ALA A 1 93 ? -9.541 -0.558 -6.557 1.00 93.56 93 ALA A N 1
ATOM 718 C CA . ALA A 1 93 ? -8.149 -0.957 -6.589 1.00 93.56 93 ALA A CA 1
ATOM 719 C C . ALA A 1 93 ? -7.555 -0.686 -7.975 1.00 93.56 93 ALA A C 1
ATOM 721 O O . ALA A 1 93 ? -8.277 -0.779 -8.972 1.00 93.56 93 ALA A O 1
ATOM 722 N N . PRO A 1 94 ? -6.242 -0.424 -8.056 1.00 92.88 94 PRO A N 1
ATOM 723 C CA . PRO A 1 94 ? -5.566 -0.201 -9.327 1.00 92.88 94 PRO A CA 1
ATOM 724 C C . PRO A 1 94 ? -5.492 -1.487 -10.154 1.00 92.88 94 PRO A C 1
ATOM 726 O O . PRO A 1 94 ? -5.667 -2.591 -9.624 1.00 92.88 94 PRO A O 1
ATOM 729 N N . ALA A 1 95 ? -5.164 -1.365 -11.442 1.00 92.75 95 ALA A N 1
ATOM 730 C CA . ALA A 1 95 ? -4.728 -2.496 -12.261 1.00 92.75 95 ALA A CA 1
ATOM 731 C C . ALA A 1 95 ? -3.369 -3.043 -11.775 1.00 92.75 95 ALA A C 1
ATOM 733 O O . ALA A 1 95 ? -2.640 -2.374 -11.043 1.00 92.75 95 ALA A O 1
ATOM 734 N N . GLU A 1 96 ? -3.030 -4.282 -12.141 1.00 91.44 96 GLU A N 1
ATOM 735 C CA . GLU A 1 96 ? -1.709 -4.829 -11.806 1.00 91.44 96 GLU A CA 1
ATOM 736 C C . GLU A 1 96 ? -0.627 -4.223 -12.697 1.00 91.44 96 GLU A C 1
ATOM 738 O O . GLU A 1 96 ? -0.766 -4.172 -13.916 1.00 91.44 96 GLU A O 1
ATOM 743 N N . ALA A 1 97 ? 0.463 -3.790 -12.070 1.00 89.88 97 ALA A N 1
ATOM 744 C CA . ALA A 1 97 ? 1.628 -3.249 -12.749 1.00 89.88 97 ALA A CA 1
ATOM 745 C C . ALA A 1 97 ? 2.689 -4.336 -12.989 1.00 89.88 97 ALA A C 1
ATOM 747 O O . ALA A 1 97 ? 2.817 -5.262 -12.179 1.00 89.88 97 ALA A O 1
ATOM 748 N N . PRO A 1 98 ? 3.504 -4.242 -14.050 1.00 87.88 98 PRO A N 1
ATOM 749 C CA . PRO A 1 98 ? 4.640 -5.135 -14.224 1.00 87.88 98 PRO A CA 1
ATOM 750 C C . PRO A 1 98 ? 5.615 -5.006 -13.043 1.00 87.88 98 PRO A C 1
ATOM 752 O O . PRO A 1 98 ? 5.944 -3.914 -12.579 1.00 87.88 98 PRO A O 1
ATOM 755 N N . VAL A 1 99 ? 6.069 -6.148 -12.525 1.00 84.06 99 VAL A N 1
ATOM 756 C CA . VAL A 1 99 ? 7.063 -6.192 -11.449 1.00 84.06 99 VAL A CA 1
ATOM 757 C C . VAL A 1 99 ? 8.418 -6.482 -12.069 1.00 84.06 99 VAL A C 1
ATOM 759 O O . VAL A 1 99 ? 8.673 -7.592 -12.531 1.00 84.06 99 VAL A O 1
ATOM 762 N N . HIS A 1 100 ? 9.301 -5.492 -12.035 1.00 72.31 100 HIS A N 1
ATOM 763 C CA . HIS A 1 100 ? 10.677 -5.663 -12.478 1.00 72.31 100 HIS A CA 1
ATOM 764 C C . HIS A 1 100 ? 11.561 -6.153 -11.316 1.00 72.31 100 HIS A C 1
ATOM 766 O O . HIS A 1 100 ? 11.375 -5.710 -10.174 1.00 72.31 100 HIS A O 1
ATOM 772 N N . PRO A 1 101 ? 12.526 -7.058 -11.567 1.00 65.38 101 PRO A N 1
ATOM 773 C CA . PRO A 1 101 ? 13.488 -7.498 -10.564 1.00 65.38 101 PRO A CA 1
ATOM 774 C C . PRO A 1 101 ? 14.222 -6.312 -9.935 1.00 65.38 101 PRO A C 1
ATOM 776 O O . PRO A 1 101 ? 14.812 -5.479 -10.618 1.00 65.38 101 PRO A O 1
ATOM 779 N N . ARG A 1 102 ? 14.213 -6.243 -8.604 1.00 56.84 102 ARG A N 1
ATOM 780 C CA . ARG A 1 102 ? 14.772 -5.124 -7.833 1.00 56.84 102 ARG A CA 1
ATOM 781 C C . ARG A 1 102 ? 16.288 -5.250 -7.625 1.00 56.84 102 ARG A C 1
ATOM 783 O O . ARG A 1 102 ? 16.792 -4.986 -6.535 1.00 56.84 102 ARG A O 1
ATOM 790 N N . HIS A 1 103 ? 17.026 -5.690 -8.645 1.00 58.84 103 HIS A N 1
ATOM 791 C CA . HIS A 1 103 ? 18.486 -5.695 -8.584 1.00 58.84 103 HIS A CA 1
ATOM 792 C C . HIS A 1 103 ? 18.971 -4.246 -8.636 1.00 58.84 103 HIS A C 1
ATOM 794 O O . HIS A 1 103 ? 18.747 -3.563 -9.630 1.00 58.84 103 HIS A O 1
ATOM 800 N N . LEU A 1 104 ? 19.646 -3.775 -7.580 1.00 57.47 104 LEU A N 1
ATOM 801 C CA . LEU A 1 104 ? 20.208 -2.415 -7.516 1.00 57.47 104 LEU A CA 1
ATOM 802 C C . LEU A 1 104 ? 21.043 -2.072 -8.762 1.00 57.47 104 LEU A C 1
ATOM 804 O O . LEU A 1 104 ? 20.954 -0.960 -9.265 1.00 57.47 104 LEU A O 1
ATOM 808 N N . ALA A 1 105 ? 21.762 -3.055 -9.314 1.00 60.59 105 ALA A N 1
ATOM 809 C CA . ALA A 1 105 ? 22.553 -2.921 -10.538 1.00 60.59 105 ALA A CA 1
ATOM 810 C C . ALA A 1 105 ? 21.730 -2.694 -11.825 1.00 60.59 105 ALA A C 1
ATOM 812 O O . ALA A 1 105 ? 22.289 -2.323 -12.849 1.00 60.59 105 ALA A O 1
ATOM 813 N N . GLN A 1 106 ? 20.420 -2.947 -11.802 1.00 57.00 106 GLN A N 1
ATOM 814 C CA . GLN A 1 106 ? 19.527 -2.840 -12.961 1.00 57.00 106 GLN A CA 1
ATOM 815 C C . GLN A 1 106 ? 18.557 -1.658 -12.850 1.00 57.00 106 GLN A C 1
ATOM 817 O O . GLN A 1 106 ? 17.755 -1.454 -13.757 1.00 57.00 106 GLN A O 1
ATOM 822 N N . ARG A 1 107 ? 18.619 -0.868 -11.766 1.00 64.06 107 ARG A N 1
ATOM 823 C CA . ARG A 1 107 ? 17.686 0.242 -11.520 1.00 64.06 107 ARG A CA 1
ATOM 824 C C . ARG A 1 107 ? 17.696 1.265 -12.659 1.00 64.06 107 ARG A C 1
ATOM 826 O O . ARG A 1 107 ? 16.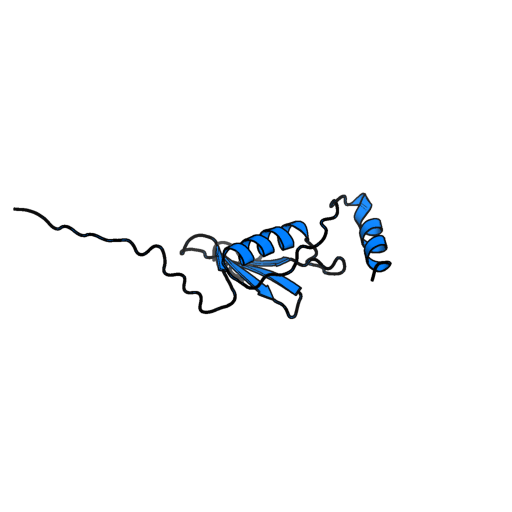626 1.618 -13.140 1.00 64.06 107 ARG A O 1
ATOM 833 N N . ASP A 1 108 ? 18.880 1.672 -13.113 1.00 67.12 108 ASP A N 1
ATOM 834 C CA . ASP A 1 108 ? 19.024 2.674 -14.179 1.00 67.12 108 ASP A CA 1
ATOM 835 C C . ASP A 1 108 ? 18.538 2.135 -15.527 1.00 67.12 108 ASP A C 1
ATOM 837 O O . ASP A 1 108 ? 17.872 2.836 -16.283 1.00 67.12 108 ASP A O 1
ATOM 841 N N . ARG A 1 109 ? 18.794 0.849 -15.792 1.00 66.50 109 ARG A N 1
ATOM 842 C CA . ARG A 1 109 ? 18.323 0.172 -17.002 1.00 66.50 109 ARG A CA 1
ATOM 843 C C . ARG A 1 109 ? 16.798 0.065 -17.037 1.00 66.50 109 ARG A C 1
ATOM 845 O O . ARG A 1 109 ? 16.197 0.397 -18.047 1.00 66.50 109 ARG A O 1
ATOM 852 N N . VAL A 1 110 ? 16.177 -0.373 -15.942 1.00 64.44 110 VAL A N 1
ATOM 853 C CA . VAL A 1 110 ? 14.712 -0.490 -15.845 1.00 64.44 110 VAL A CA 1
ATOM 854 C C . VAL A 1 110 ? 14.049 0.889 -15.920 1.00 64.44 110 VAL A C 1
ATOM 856 O O . VAL A 1 110 ? 13.004 1.025 -16.546 1.00 64.44 110 VAL A O 1
ATOM 859 N N . ALA A 1 111 ? 14.655 1.923 -15.327 1.00 66.00 111 ALA A N 1
ATOM 860 C CA . ALA A 1 111 ? 14.164 3.293 -15.452 1.00 66.00 111 ALA A CA 1
ATOM 861 C C . ALA A 1 111 ? 14.222 3.800 -16.905 1.00 66.00 111 ALA A C 1
ATOM 863 O O . ALA A 1 111 ? 13.269 4.426 -17.361 1.00 66.00 111 ALA A O 1
ATOM 864 N N . ALA A 1 112 ? 15.300 3.493 -17.636 1.00 68.69 112 ALA A N 1
ATO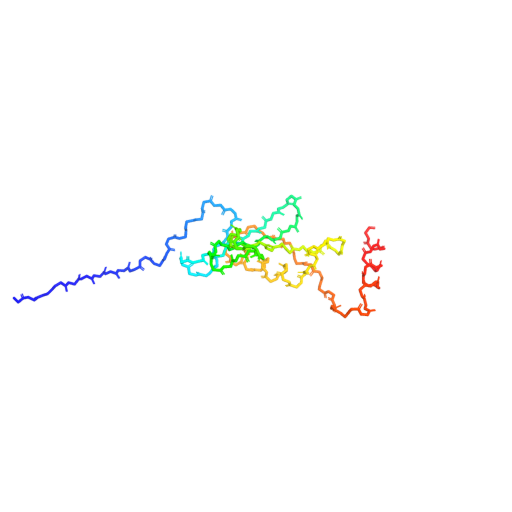M 865 C CA . ALA A 1 112 ? 15.437 3.847 -19.048 1.00 68.69 112 ALA A CA 1
ATOM 866 C C . ALA A 1 112 ? 14.432 3.095 -19.941 1.00 68.69 112 ALA A C 1
ATOM 868 O O . ALA A 1 112 ? 13.725 3.726 -20.721 1.00 68.69 112 ALA A O 1
ATOM 869 N N . GLU A 1 113 ? 14.292 1.774 -19.769 1.00 68.44 113 GLU A N 1
ATOM 870 C CA . GLU A 1 113 ? 13.352 0.945 -20.546 1.00 68.44 113 GLU A CA 1
ATOM 871 C C . GLU A 1 113 ? 11.887 1.399 -20.371 1.00 68.44 113 GLU A C 1
ATOM 873 O O . GLU A 1 113 ? 11.092 1.305 -21.303 1.00 68.44 113 GLU A O 1
ATOM 878 N N . LEU A 1 114 ? 11.523 1.928 -19.198 1.00 68.56 114 LEU A N 1
ATOM 879 C CA . LEU A 1 114 ? 10.165 2.411 -18.917 1.00 68.56 114 LEU A CA 1
ATOM 880 C C . LEU A 1 114 ? 9.911 3.853 -19.387 1.00 68.56 114 LEU A C 1
ATOM 882 O O . LEU A 1 114 ? 8.753 4.227 -19.554 1.00 68.56 114 LEU A O 1
ATOM 886 N N . ALA A 1 115 ? 10.955 4.652 -19.625 1.00 65.19 115 ALA A N 1
ATOM 887 C CA . ALA A 1 115 ? 10.827 6.008 -20.164 1.00 65.19 115 ALA A CA 1
ATOM 888 C C . ALA A 1 115 ? 10.658 6.031 -21.695 1.00 65.19 115 ALA A C 1
ATOM 890 O O . ALA A 1 115 ? 10.053 6.956 -22.226 1.00 65.19 115 ALA A O 1
ATOM 891 N N . GLU A 1 116 ? 11.173 5.021 -22.401 1.00 58.03 116 GLU A N 1
ATOM 892 C CA . GLU A 1 116 ? 11.103 4.916 -23.869 1.00 58.03 116 GLU A CA 1
ATOM 893 C C . GLU A 1 116 ? 9.805 4.261 -24.378 1.00 58.03 116 GLU A C 1
ATOM 895 O O . GLU A 1 116 ? 9.493 4.346 -25.565 1.00 58.03 116 GLU A O 1
ATOM 900 N N . GLY A 1 117 ? 9.048 3.602 -23.495 1.00 52.88 117 GLY A N 1
ATOM 901 C CA . GLY A 1 117 ? 7.800 2.904 -23.825 1.00 52.88 117 GLY A CA 1
ATOM 902 C C . GLY A 1 117 ? 6.511 3.694 -23.564 1.00 52.88 117 GLY A C 1
ATOM 903 O O . GLY A 1 117 ? 5.438 3.090 -23.636 1.00 52.88 117 GLY A O 1
ATOM 904 N N . SER A 1 118 ? 6.608 4.987 -23.222 1.00 46.53 118 SER A N 1
ATOM 905 C CA . SER A 1 118 ? 5.474 5.875 -22.909 1.00 46.53 118 SER A CA 1
ATOM 906 C C . SER A 1 118 ? 5.177 6.898 -23.998 1.00 46.53 118 SER A C 1
ATOM 908 O O . SER A 1 118 ? 6.098 7.277 -24.751 1.00 46.53 118 SER A O 1
#

Sequence (118 aa):
MTAVEDDDTLATGAAMTTGNYVILGDDRHPVTIWYDEGTESISLTCSDPRLTDENGEKPGFRVRFNANPASADYHPANFNRLGRYLRQQGKTAPAEAPVHPRHLAQRDRVAAELAEGS

Secondary structure (DSSP, 8-state):
------------------SSEEEES-SSS-EEEEEETTTTEEEEEE--TTSB-TTS-SBSEEEEEES-TTSTTB-HHHHHHHHHHHHHTT---PPPPP-----GGGHHHHHHHHHTT-